Protein AF-X1H2T9-F1 (afdb_monomer)

Mean predicted aligned error: 3.66 Å

Structure (mmCIF, N/CA/C/O backbone):
data_AF-X1H2T9-F1
#
_entry.id   AF-X1H2T9-F1
#
loop_
_atom_site.group_PDB
_atom_site.id
_atom_site.type_symbol
_atom_site.label_atom_id
_atom_site.label_alt_id
_atom_site.label_comp_id
_atom_site.label_asym_id
_atom_site.label_entity_id
_atom_site.label_seq_id
_atom_site.pdbx_PDB_ins_code
_atom_site.Cartn_x
_atom_site.Cartn_y
_atom_site.Cartn_z
_atom_site.occupancy
_atom_site.B_iso_or_equiv
_atom_site.auth_seq_id
_atom_site.auth_comp_id
_atom_site.auth_asym_id
_atom_site.auth_atom_id
_atom_site.pdbx_PDB_model_num
ATOM 1 N N . LEU A 1 1 ? 3.927 17.508 6.875 1.00 78.25 1 LEU A N 1
ATOM 2 C CA . LEU A 1 1 ? 4.301 16.128 7.290 1.00 78.25 1 LEU A CA 1
ATOM 3 C C . LEU A 1 1 ? 3.558 15.603 8.525 1.00 78.25 1 LEU A C 1
ATOM 5 O O . LEU A 1 1 ? 3.584 14.400 8.725 1.00 78.25 1 LEU A O 1
ATOM 9 N N . LYS A 1 2 ? 2.919 16.438 9.362 1.00 92.44 2 LYS A N 1
ATOM 10 C CA . LYS A 1 2 ? 2.258 15.972 10.597 1.00 92.44 2 LYS A CA 1
ATOM 11 C C . LYS A 1 2 ? 1.160 14.923 10.336 1.00 92.44 2 LYS A C 1
ATOM 13 O O . LYS A 1 2 ? 1.244 13.830 10.874 1.00 92.44 2 LYS A O 1
ATOM 18 N N . TRP A 1 3 ? 0.252 15.209 9.403 1.00 92.50 3 TRP A N 1
ATOM 19 C CA . TRP A 1 3 ? -0.863 14.319 9.055 1.00 92.50 3 TRP A CA 1
ATOM 20 C C . TRP A 1 3 ? -0.428 12.901 8.642 1.00 92.50 3 TRP A C 1
ATOM 22 O O . TRP A 1 3 ? -0.890 11.917 9.206 1.00 92.50 3 TRP A O 1
ATOM 32 N N . ILE A 1 4 ? 0.526 12.769 7.709 1.00 91.56 4 ILE A N 1
ATOM 33 C CA . ILE A 1 4 ? 0.964 11.437 7.252 1.00 91.56 4 ILE A CA 1
ATOM 34 C C . ILE A 1 4 ? 1.645 10.637 8.373 1.00 91.56 4 ILE A C 1
ATOM 36 O O . ILE A 1 4 ? 1.500 9.421 8.440 1.00 91.56 4 ILE A O 1
ATOM 40 N N . LYS A 1 5 ? 2.353 11.316 9.291 1.00 93.31 5 LYS A N 1
ATOM 41 C CA . LYS A 1 5 ? 2.962 10.674 10.466 1.00 93.31 5 LYS A CA 1
ATOM 42 C C . LYS A 1 5 ? 1.904 10.079 11.391 1.00 93.31 5 LYS A C 1
ATOM 44 O O . LYS A 1 5 ? 2.100 8.978 11.888 1.00 93.31 5 LYS A O 1
ATOM 49 N N . GLU A 1 6 ? 0.783 10.768 11.574 1.00 95.00 6 GLU A N 1
ATOM 50 C CA . GLU A 1 6 ? -0.344 10.259 12.363 1.00 95.00 6 GLU A CA 1
ATOM 51 C C . GLU A 1 6 ? -0.957 9.015 11.706 1.00 95.00 6 GLU A C 1
ATOM 53 O O . GLU A 1 6 ? -1.187 8.021 12.389 1.00 95.00 6 GLU A O 1
ATOM 58 N N . ARG A 1 7 ? -1.102 8.998 10.373 1.00 95.31 7 ARG A N 1
ATOM 59 C CA . ARG A 1 7 ? -1.602 7.813 9.650 1.00 95.31 7 ARG A CA 1
ATOM 60 C C . ARG A 1 7 ? -0.694 6.587 9.812 1.00 95.31 7 ARG A C 1
ATOM 62 O O . ARG A 1 7 ? -1.185 5.465 9.892 1.00 95.31 7 ARG A O 1
ATOM 69 N N . PHE A 1 8 ? 0.628 6.767 9.896 1.00 94.94 8 PHE A N 1
ATOM 70 C CA . PHE A 1 8 ? 1.545 5.652 10.182 1.00 94.94 8 PHE A CA 1
ATOM 71 C C . PHE A 1 8 ? 1.304 5.029 11.564 1.00 94.94 8 PHE A C 1
ATOM 73 O O . PHE A 1 8 ? 1.423 3.809 11.695 1.00 94.94 8 PHE A O 1
ATOM 80 N N . ASN A 1 9 ? 0.919 5.831 12.564 1.00 94.50 9 ASN A N 1
ATOM 81 C CA . ASN A 1 9 ? 0.555 5.331 13.896 1.00 94.50 9 ASN A CA 1
ATOM 82 C C . ASN A 1 9 ? -0.767 4.549 13.876 1.00 94.50 9 ASN A C 1
ATOM 84 O O . ASN A 1 9 ? -0.937 3.616 14.650 1.00 94.50 9 ASN A O 1
ATOM 88 N N . GLU A 1 10 ? -1.665 4.882 12.953 1.00 95.44 10 GLU A N 1
ATOM 89 C CA . GLU A 1 10 ? -2.933 4.178 12.707 1.00 95.44 10 GLU A CA 1
ATOM 90 C C . GLU A 1 10 ? -2.778 2.937 11.813 1.00 95.44 10 GLU A C 1
ATOM 92 O O . GLU A 1 10 ? -3.752 2.290 11.436 1.00 95.44 10 GLU A O 1
ATOM 97 N N . GLY A 1 11 ? -1.543 2.579 11.457 1.00 94.44 11 GLY A N 1
ATOM 98 C CA . GLY A 1 11 ? -1.254 1.359 10.714 1.00 94.44 11 GLY A CA 1
ATOM 99 C C . GLY A 1 11 ? -1.106 1.539 9.207 1.00 94.44 11 GLY A C 1
ATOM 100 O O . GLY A 1 11 ? -0.965 0.526 8.519 1.00 94.44 11 GLY A O 1
ATOM 101 N N . LEU A 1 12 ? -1.046 2.774 8.687 1.00 95.69 12 LEU A N 1
ATOM 102 C CA . LEU A 1 12 ? -0.701 3.019 7.283 1.00 95.69 12 LEU A CA 1
ATOM 103 C C . LEU A 1 12 ? 0.620 2.321 6.947 1.00 95.69 12 LEU A C 1
ATOM 105 O O . LEU A 1 12 ? 1.636 2.478 7.631 1.00 95.69 12 LEU A O 1
ATOM 109 N N . LYS A 1 13 ? 0.627 1.553 5.865 1.00 95.81 13 LYS A N 1
ATOM 110 C CA . LYS A 1 13 ? 1.820 0.934 5.301 1.00 95.81 13 LYS A CA 1
ATOM 111 C C . LYS A 1 13 ? 2.041 1.492 3.910 1.00 95.81 13 LYS A C 1
ATOM 113 O O . LYS A 1 13 ? 1.137 1.508 3.086 1.00 95.81 13 LYS A O 1
ATOM 118 N N . TYR A 1 14 ? 3.283 1.876 3.649 1.00 95.50 14 TYR A N 1
ATOM 119 C CA . TYR A 1 14 ? 3.750 2.292 2.337 1.00 95.50 14 TYR A CA 1
ATOM 120 C C . TYR A 1 14 ? 4.961 1.440 1.961 1.00 95.50 14 TYR A C 1
ATOM 122 O O . TYR A 1 14 ? 5.929 1.350 2.726 1.00 95.50 14 TYR A O 1
ATOM 130 N N . LYS A 1 15 ? 4.903 0.760 0.814 1.00 95.81 15 LYS A N 1
ATOM 131 C CA . LYS A 1 15 ? 5.961 -0.147 0.354 1.00 95.81 15 LYS A CA 1
ATOM 132 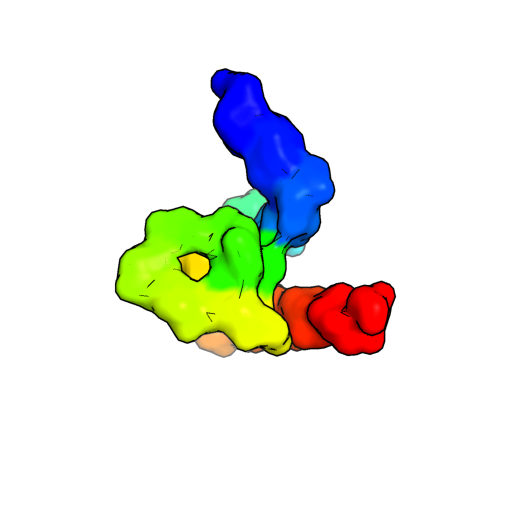C C . LYS A 1 15 ? 6.374 0.182 -1.064 1.00 95.81 15 LYS A C 1
ATOM 134 O O . LYS A 1 15 ? 5.544 0.203 -1.961 1.00 95.81 15 LYS A O 1
ATOM 139 N N . LEU A 1 16 ? 7.675 0.389 -1.245 1.00 96.69 16 LEU A N 1
ATOM 140 C CA . LEU A 1 16 ? 8.292 0.636 -2.541 1.00 96.69 16 LEU A CA 1
ATOM 141 C C . LEU A 1 16 ? 8.684 -0.677 -3.216 1.00 96.69 16 LEU A C 1
ATOM 143 O O . LEU A 1 16 ? 9.263 -1.566 -2.592 1.00 96.69 16 LEU A O 1
ATOM 147 N N . LEU A 1 17 ? 8.434 -0.750 -4.518 1.00 96.12 17 LEU A N 1
ATOM 148 C CA . LEU A 1 17 ? 8.977 -1.766 -5.405 1.00 96.12 17 LEU A CA 1
ATOM 149 C C . LEU A 1 17 ? 10.305 -1.264 -5.972 1.00 96.12 17 LEU A C 1
ATOM 151 O O . LEU A 1 17 ? 10.322 -0.422 -6.873 1.00 96.12 17 LEU A O 1
ATOM 155 N N . LEU A 1 18 ? 11.413 -1.790 -5.458 1.00 95.94 18 LEU A N 1
ATOM 156 C CA . LEU A 1 18 ? 12.748 -1.483 -5.960 1.00 95.94 18 LEU A CA 1
ATOM 157 C C . LEU A 1 18 ? 13.155 -2.501 -7.026 1.00 95.94 18 LEU A C 1
ATOM 159 O O . LEU A 1 18 ? 13.169 -3.704 -6.776 1.00 95.94 18 LEU A O 1
ATOM 163 N N . VAL A 1 19 ? 13.512 -2.010 -8.210 1.00 94.06 19 VAL A N 1
ATOM 164 C CA . VAL A 1 19 ? 14.020 -2.824 -9.320 1.00 94.06 19 VAL A CA 1
ATOM 165 C C . VAL A 1 19 ? 15.470 -2.441 -9.580 1.00 94.06 19 VAL A C 1
ATOM 167 O O . VAL A 1 19 ? 15.804 -1.255 -9.620 1.00 94.06 19 VAL A O 1
ATOM 170 N N . LYS A 1 20 ? 16.339 -3.443 -9.740 1.00 94.00 20 LYS A N 1
ATOM 171 C CA . LYS A 1 20 ? 17.740 -3.231 -10.109 1.00 94.00 20 LYS A CA 1
ATOM 172 C C . LYS A 1 20 ? 17.819 -2.860 -11.590 1.00 94.00 20 LYS A C 1
ATOM 174 O O . LYS A 1 20 ? 17.448 -3.651 -12.449 1.00 94.00 20 LYS A O 1
ATOM 179 N N . GLU A 1 21 ? 18.319 -1.666 -11.873 1.00 91.56 21 GLU A N 1
ATOM 180 C CA . GLU A 1 21 ? 18.611 -1.169 -13.217 1.00 91.56 21 GLU A CA 1
ATOM 181 C C . GLU A 1 21 ? 20.097 -0.792 -13.336 1.00 91.56 21 GLU A C 1
ATOM 183 O O . GLU A 1 21 ? 20.862 -0.924 -12.381 1.00 91.56 21 GLU A O 1
ATOM 188 N N . ALA A 1 22 ? 20.519 -0.303 -14.506 1.00 92.69 22 ALA A N 1
ATOM 189 C CA . ALA A 1 22 ? 21.920 0.018 -14.799 1.00 92.69 22 ALA A CA 1
ATOM 190 C C . ALA A 1 22 ? 22.570 0.987 -13.790 1.00 92.69 22 ALA A C 1
ATOM 192 O O . ALA A 1 22 ? 23.757 0.872 -13.508 1.00 92.69 22 ALA A O 1
ATOM 193 N N . LYS A 1 23 ? 21.794 1.921 -13.222 1.00 92.25 23 LYS A N 1
ATOM 194 C CA . LYS A 1 23 ? 22.264 2.912 -12.236 1.00 92.25 23 LYS A CA 1
ATOM 195 C C . LYS A 1 23 ? 22.017 2.495 -10.775 1.00 92.25 23 LYS A C 1
ATOM 197 O O . LYS A 1 23 ? 22.139 3.324 -9.881 1.00 92.25 23 LYS A O 1
ATOM 202 N N . GLY A 1 24 ? 21.641 1.238 -10.528 1.00 94.62 24 GLY A N 1
ATOM 203 C CA . GLY A 1 24 ? 21.308 0.719 -9.199 1.00 94.62 24 GLY A CA 1
ATOM 204 C C . GLY A 1 24 ? 19.810 0.488 -8.990 1.00 94.62 24 GLY A C 1
ATOM 205 O O . GLY A 1 24 ? 19.046 0.316 -9.941 1.00 94.62 24 GLY A O 1
ATOM 206 N N . PHE A 1 25 ? 19.380 0.436 -7.728 1.00 96.00 25 PHE A N 1
ATOM 207 C CA . PHE A 1 25 ? 17.978 0.201 -7.380 1.00 96.00 25 PHE A CA 1
ATOM 208 C C . PHE A 1 25 ? 17.136 1.457 -7.592 1.00 96.00 25 PHE A C 1
ATOM 210 O O . PHE A 1 25 ? 17.414 2.510 -7.028 1.00 96.00 25 PHE A O 1
ATOM 217 N N . THR A 1 26 ? 16.077 1.330 -8.387 1.00 95.12 26 THR A N 1
ATOM 218 C CA . THR A 1 26 ? 15.138 2.416 -8.685 1.00 95.12 26 THR A CA 1
ATOM 219 C C . THR A 1 26 ? 13.729 2.011 -8.274 1.00 95.12 26 THR A C 1
ATOM 221 O O . THR A 1 26 ? 13.313 0.875 -8.507 1.00 95.12 26 THR A O 1
ATOM 224 N N . SER A 1 27 ? 12.969 2.941 -7.691 1.00 95.06 27 SER A N 1
ATOM 225 C CA . SER A 1 27 ? 11.546 2.720 -7.428 1.00 95.06 27 SER A CA 1
ATOM 226 C C . SER A 1 27 ? 10.767 2.641 -8.741 1.00 95.06 27 SER A C 1
ATOM 228 O O . SER A 1 27 ? 10.821 3.550 -9.573 1.00 95.06 27 SER A O 1
ATOM 230 N N . ARG A 1 28 ? 10.043 1.541 -8.938 1.00 95.69 28 ARG A N 1
ATOM 231 C CA . ARG A 1 28 ? 9.228 1.282 -10.136 1.00 95.69 28 ARG A CA 1
ATOM 232 C C . ARG A 1 28 ? 7.777 0.978 -9.824 1.00 95.69 28 ARG A C 1
ATOM 234 O O . ARG A 1 28 ? 7.024 0.600 -10.716 1.00 95.69 28 ARG A O 1
ATOM 241 N N . GLY A 1 29 ? 7.378 1.185 -8.584 1.00 96.44 29 GLY A N 1
ATOM 242 C CA . GLY A 1 29 ? 6.017 1.003 -8.133 1.00 96.44 29 GLY A CA 1
ATOM 243 C C . GLY A 1 29 ? 5.935 1.111 -6.626 1.00 96.44 29 GLY A C 1
ATOM 244 O O . GLY A 1 29 ? 6.954 1.223 -5.940 1.00 96.44 29 GLY A O 1
ATOM 245 N N . PHE A 1 30 ? 4.717 1.070 -6.119 1.00 97.75 30 PHE A N 1
ATOM 246 C CA . PHE A 1 30 ? 4.457 1.030 -4.694 1.00 97.75 30 PHE A CA 1
ATOM 247 C C . PHE A 1 30 ? 3.061 0.485 -4.408 1.00 97.75 30 PHE A C 1
ATOM 249 O O . PHE A 1 30 ? 2.211 0.393 -5.299 1.00 97.75 30 PHE A O 1
ATOM 256 N N . ILE A 1 31 ? 2.843 0.146 -3.145 1.00 98.19 31 ILE A N 1
ATOM 257 C CA . ILE A 1 31 ? 1.528 -0.144 -2.588 1.00 98.19 31 ILE A CA 1
ATOM 258 C C . ILE A 1 31 ? 1.361 0.596 -1.260 1.00 98.19 31 ILE A C 1
ATOM 260 O O . ILE A 1 31 ? 2.296 0.670 -0.456 1.00 98.19 31 ILE A O 1
ATOM 264 N N . GLU A 1 32 ? 0.176 1.160 -1.063 1.00 97.31 32 GLU A N 1
ATOM 265 C CA . GLU A 1 32 ? -0.229 1.908 0.121 1.00 97.31 32 GLU A CA 1
ATOM 266 C C . GLU A 1 32 ? -1.560 1.370 0.647 1.00 97.31 32 GLU A C 1
ATOM 268 O O . GLU A 1 32 ? -2.526 1.259 -0.113 1.00 97.31 32 GLU A O 1
ATOM 273 N N . TYR A 1 33 ? -1.612 1.046 1.939 1.00 96.94 33 TYR A N 1
ATOM 274 C CA . TYR A 1 33 ? -2.795 0.469 2.575 1.00 96.94 33 TYR A CA 1
ATOM 275 C C . TYR A 1 33 ? -2.873 0.780 4.078 1.00 96.94 33 TYR A C 1
ATOM 277 O O . TYR A 1 33 ? -1.839 0.939 4.724 1.00 96.94 33 TYR A O 1
ATOM 285 N N . ILE A 1 34 ? -4.084 0.859 4.637 1.00 96.56 34 ILE A N 1
ATOM 286 C CA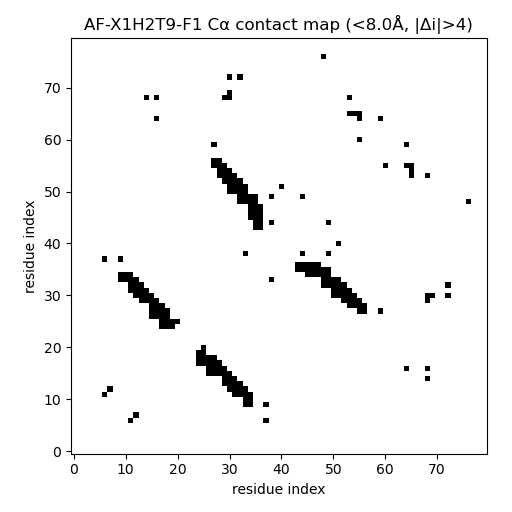 . ILE A 1 34 ? -4.365 1.189 6.052 1.00 96.56 34 ILE A CA 1
ATOM 287 C C . ILE A 1 34 ? -5.625 0.453 6.546 1.00 96.56 34 ILE A C 1
ATOM 289 O O . ILE A 1 34 ? -6.504 0.184 5.715 1.00 96.56 34 ILE A O 1
ATOM 293 N N . PRO A 1 35 ? -5.731 0.096 7.844 1.00 96.12 35 PRO A N 1
ATOM 294 C CA . PRO A 1 35 ? -6.968 -0.462 8.387 1.00 96.12 35 PRO A CA 1
ATOM 295 C C . PRO A 1 35 ? -8.180 0.403 8.058 1.00 96.12 35 PRO A C 1
ATOM 297 O O . PRO A 1 35 ? -8.109 1.635 8.063 1.00 96.12 35 PRO A O 1
ATOM 300 N N . GLY A 1 36 ? -9.284 -0.256 7.722 1.00 96.12 36 GLY A N 1
ATOM 301 C CA . GLY A 1 36 ? -10.499 0.373 7.230 1.00 96.12 36 GLY A CA 1
ATOM 302 C C . GLY A 1 36 ? -11.127 1.345 8.225 1.00 96.12 36 GLY A C 1
ATOM 303 O O . GLY A 1 36 ? -11.713 2.336 7.812 1.00 96.12 36 GLY A O 1
ATOM 304 N N . GLU A 1 37 ? -10.919 1.150 9.523 1.00 95.81 37 GLU A N 1
ATOM 305 C CA . GLU A 1 37 ? -11.329 2.069 10.590 1.00 95.81 37 GLU A CA 1
ATOM 306 C C . GLU A 1 37 ? -10.660 3.448 10.497 1.00 95.81 37 GLU A C 1
ATOM 308 O O . GLU A 1 37 ? -11.211 4.433 10.984 1.00 95.81 37 GLU A O 1
ATOM 313 N N . TYR A 1 38 ? -9.482 3.521 9.874 1.00 96.00 38 TYR A N 1
ATOM 314 C CA . TYR A 1 38 ? -8.675 4.739 9.748 1.00 96.00 38 TYR A CA 1
ATOM 315 C C . TYR A 1 38 ? -8.550 5.226 8.299 1.00 96.00 38 TYR A C 1
ATOM 317 O O . TYR A 1 38 ? -7.847 6.205 8.016 1.00 96.00 38 TYR A O 1
ATOM 325 N N . ASN A 1 39 ? -9.218 4.545 7.365 1.00 95.19 39 ASN A N 1
ATOM 326 C CA . ASN A 1 39 ? -9.186 4.894 5.954 1.00 95.19 39 ASN A CA 1
ATOM 327 C C . ASN A 1 39 ? -9.882 6.244 5.705 1.00 95.19 39 ASN A C 1
ATOM 329 O O . ASN A 1 39 ? -10.890 6.567 6.322 1.00 95.19 39 ASN A O 1
ATOM 333 N N . TRP A 1 40 ? -9.354 7.030 4.767 1.00 94.38 40 TRP A N 1
ATOM 334 C CA . TRP A 1 40 ? -9.911 8.340 4.397 1.00 94.38 40 TRP A CA 1
ATOM 335 C C . TRP A 1 40 ? -10.666 8.328 3.059 1.00 94.38 40 TRP A C 1
ATOM 337 O O . TRP A 1 40 ? -10.892 9.379 2.454 1.00 94.38 40 TRP A O 1
ATOM 347 N N . ARG A 1 41 ? -11.018 7.146 2.537 1.00 94.06 41 ARG A N 1
ATOM 348 C CA . ARG A 1 41 ? -11.962 7.037 1.418 1.00 94.06 41 ARG A CA 1
ATOM 349 C C . ARG A 1 41 ? -13.380 7.123 1.985 1.00 94.06 41 ARG A C 1
ATOM 351 O O . ARG A 1 41 ? -13.626 6.760 3.126 1.00 94.06 41 ARG A O 1
ATOM 358 N N . GLY A 1 42 ? -14.324 7.584 1.170 1.00 95.19 42 GLY A N 1
ATOM 359 C CA . GLY A 1 42 ? -15.742 7.637 1.538 1.00 95.19 42 GLY A CA 1
ATOM 360 C C . GLY A 1 42 ? -16.416 6.262 1.513 1.00 95.19 42 GLY A C 1
ATOM 361 O O . GLY A 1 42 ? -17.435 6.112 0.850 1.00 95.19 42 GLY A O 1
ATOM 362 N N . ILE A 1 43 ? -15.814 5.256 2.152 1.00 95.81 43 ILE A N 1
ATOM 363 C CA . ILE A 1 43 ? -16.345 3.894 2.270 1.00 95.81 43 ILE A CA 1
ATOM 364 C C . ILE A 1 43 ? -16.289 3.448 3.733 1.00 95.81 43 ILE A C 1
ATOM 366 O O . ILE A 1 43 ? -15.294 3.695 4.419 1.00 95.81 43 ILE A O 1
ATOM 370 N N . ASP A 1 44 ? -17.339 2.767 4.192 1.00 96.31 44 ASP A N 1
ATOM 371 C CA . ASP A 1 44 ? -17.311 2.045 5.464 1.00 96.31 44 ASP A CA 1
ATOM 372 C C . ASP A 1 44 ? -16.647 0.685 5.242 1.00 96.31 44 ASP A C 1
ATOM 374 O O . ASP A 1 44 ? -17.137 -0.155 4.485 1.00 96.31 44 ASP A O 1
ATOM 378 N N . ALA A 1 45 ? -15.480 0.512 5.852 1.00 96.19 45 ALA A N 1
ATOM 379 C CA . ALA A 1 45 ? -14.628 -0.653 5.675 1.00 96.19 45 ALA A CA 1
ATOM 380 C C . ALA A 1 45 ? -14.128 -1.192 7.022 1.00 96.19 45 ALA A C 1
ATOM 382 O O . ALA A 1 45 ? -13.050 -1.777 7.089 1.00 96.19 45 ALA A O 1
ATOM 383 N N . LYS A 1 46 ? -14.878 -0.994 8.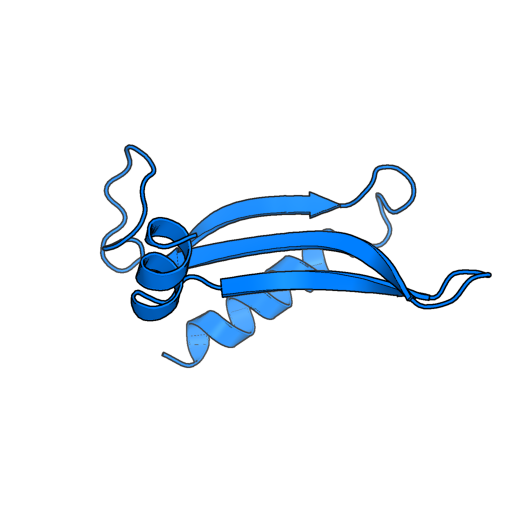112 1.00 95.62 46 LYS A N 1
ATOM 384 C CA . LYS A 1 46 ? -14.505 -1.534 9.428 1.00 95.62 46 LYS A CA 1
ATOM 385 C C . LYS A 1 46 ? -14.268 -3.052 9.363 1.00 95.62 46 LYS A C 1
ATOM 387 O O . LYS A 1 46 ? -15.064 -3.780 8.776 1.00 95.62 46 LYS A O 1
ATOM 392 N N . GLY A 1 47 ? -13.174 -3.527 9.957 1.00 93.31 47 GLY A N 1
ATOM 393 C CA . GLY A 1 47 ? -12.726 -4.921 9.898 1.00 93.31 47 GLY A CA 1
ATOM 394 C C . GLY A 1 47 ? -12.039 -5.320 8.587 1.00 93.31 47 GLY A C 1
ATOM 395 O O . GLY A 1 47 ? -11.603 -6.463 8.453 1.00 93.31 47 GLY A O 1
ATOM 396 N N . TRP A 1 48 ? -11.915 -4.401 7.626 1.00 94.19 48 TRP A N 1
ATOM 397 C CA . TRP A 1 48 ? -11.245 -4.632 6.352 1.00 94.19 48 TRP A CA 1
ATOM 398 C C . TRP A 1 48 ? -9.944 -3.855 6.246 1.00 94.19 48 TRP A C 1
ATOM 400 O O . TRP A 1 48 ? -9.671 -2.901 6.970 1.00 94.19 48 TRP A O 1
ATOM 410 N N . MET A 1 49 ? -9.148 -4.252 5.262 1.00 94.69 49 MET A N 1
ATOM 411 C CA . MET A 1 49 ? -7.963 -3.526 4.854 1.00 94.69 49 MET A CA 1
ATOM 412 C C . MET A 1 49 ? -8.219 -2.768 3.557 1.00 94.69 49 MET A C 1
ATOM 414 O O . MET A 1 49 ? -8.620 -3.360 2.556 1.00 94.69 49 MET A O 1
ATOM 418 N N . VAL A 1 50 ? -7.947 -1.461 3.558 1.00 96.69 50 VAL A N 1
ATOM 419 C CA . VAL A 1 50 ? -8.152 -0.603 2.388 1.00 96.69 50 VAL A CA 1
ATOM 420 C C . VAL A 1 50 ? -6.816 -0.329 1.713 1.00 96.69 50 VAL A C 1
ATOM 422 O O . VAL A 1 50 ? -5.924 0.289 2.293 1.00 96.69 50 VAL A O 1
ATOM 425 N N . ILE A 1 51 ? -6.684 -0.764 0.459 1.00 97.56 51 ILE A N 1
ATOM 426 C CA . ILE A 1 51 ? -5.583 -0.354 -0.417 1.00 97.56 51 ILE A CA 1
ATOM 427 C C . ILE A 1 51 ? -5.946 1.008 -1.008 1.00 97.56 51 ILE A C 1
ATOM 429 O O . ILE A 1 51 ? -6.861 1.124 -1.823 1.00 97.56 51 ILE A O 1
ATOM 433 N N . HIS A 1 52 ? -5.221 2.052 -0.614 1.00 97.00 52 HIS A N 1
ATOM 434 C CA . HIS A 1 52 ? -5.420 3.396 -1.155 1.00 97.00 52 HIS A CA 1
ATOM 435 C C . HIS A 1 52 ? -4.852 3.544 -2.558 1.00 97.00 52 HIS A C 1
ATOM 437 O O . HIS A 1 52 ? -5.443 4.258 -3.378 1.00 97.00 52 HIS A O 1
ATOM 443 N N . CYS A 1 53 ? -3.719 2.891 -2.820 1.00 96.69 53 CYS A N 1
ATOM 444 C CA . CYS A 1 53 ? -3.041 2.938 -4.101 1.00 96.69 53 CYS A CA 1
ATOM 445 C C . CYS A 1 53 ? -2.180 1.689 -4.314 1.00 96.69 53 CYS A C 1
ATOM 447 O O . CYS A 1 53 ? -1.459 1.249 -3.418 1.00 96.69 53 CYS A O 1
ATOM 449 N N . LEU A 1 54 ? -2.225 1.150 -5.530 1.00 97.25 54 LEU A N 1
ATOM 450 C CA . LEU A 1 54 ? -1.288 0.157 -6.041 1.00 97.25 54 LEU A CA 1
ATOM 451 C C . LEU A 1 54 ? -0.879 0.617 -7.431 1.00 97.25 54 LEU A C 1
ATOM 453 O O . LEU A 1 54 ? -1.718 0.764 -8.320 1.00 97.25 54 LEU A O 1
ATOM 457 N N . TRP A 1 55 ? 0.414 0.849 -7.624 1.00 96.50 55 TRP A N 1
ATOM 458 C CA . TRP A 1 55 ? 0.912 1.377 -8.884 1.00 96.50 55 TRP A CA 1
ATOM 459 C C . TRP A 1 55 ? 2.246 0.756 -9.278 1.00 96.50 55 TRP A C 1
ATOM 461 O O . TRP A 1 55 ? 3.125 0.547 -8.447 1.00 96.50 55 TRP A O 1
ATOM 471 N N . VAL A 1 56 ? 2.404 0.488 -10.575 1.00 96.56 56 VAL A N 1
ATOM 472 C CA . VAL A 1 56 ? 3.644 0.010 -11.195 1.00 96.56 56 VAL A CA 1
ATOM 473 C C . VAL A 1 56 ? 3.883 0.813 -12.470 1.00 96.56 56 VAL A C 1
ATOM 475 O O . VAL A 1 56 ? 2.976 0.988 -13.289 1.00 96.56 56 VAL A O 1
ATOM 478 N N . VAL A 1 57 ? 5.116 1.286 -12.656 1.00 94.62 57 VAL A N 1
ATOM 479 C CA . VAL A 1 57 ? 5.547 2.033 -13.843 1.00 94.62 57 VAL A CA 1
ATOM 480 C C . VAL A 1 57 ? 5.263 1.222 -15.106 1.00 94.62 57 VAL A C 1
ATOM 482 O O . VAL A 1 57 ? 5.590 0.039 -15.188 1.00 94.62 57 VAL A O 1
ATOM 485 N N . GLY A 1 58 ? 4.743 1.899 -16.136 1.00 90.62 58 GLY A N 1
ATOM 486 C CA . GLY A 1 58 ? 4.356 1.307 -17.421 1.00 90.62 58 GLY A CA 1
ATOM 487 C C . GLY A 1 58 ? 5.395 0.365 -18.037 1.00 90.62 58 GLY A C 1
ATOM 488 O O . GLY A 1 58 ? 5.039 -0.728 -18.470 1.00 90.62 58 GLY A O 1
ATOM 489 N N . ARG A 1 59 ? 6.681 0.738 -17.993 1.00 90.25 59 ARG A N 1
ATOM 490 C CA . ARG A 1 59 ? 7.790 -0.068 -18.539 1.00 90.25 59 ARG A CA 1
ATOM 491 C C . ARG A 1 59 ? 7.976 -1.441 -17.869 1.00 90.25 59 ARG A C 1
ATOM 493 O O . ARG A 1 59 ? 8.656 -2.286 -18.433 1.00 90.25 59 ARG A O 1
ATOM 500 N N . HIS A 1 60 ? 7.408 -1.648 -16.679 1.00 89.12 60 HIS A N 1
ATOM 501 C CA . HIS A 1 60 ? 7.463 -2.905 -15.921 1.00 89.12 60 HIS A CA 1
ATOM 502 C C 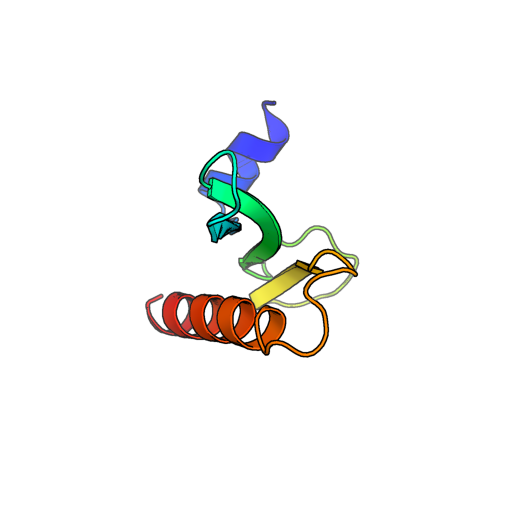. HIS A 1 60 ? 6.101 -3.620 -15.845 1.00 89.12 60 HIS A C 1
ATOM 504 O O . HIS A 1 60 ? 5.904 -4.531 -15.035 1.00 89.12 60 HIS A O 1
ATOM 510 N N . LYS A 1 61 ? 5.125 -3.218 -16.670 1.00 87.81 61 LYS A N 1
ATOM 511 C CA . LYS A 1 61 ? 3.845 -3.931 -16.781 1.00 87.81 61 LYS A CA 1
ATOM 512 C C . LYS A 1 61 ? 4.060 -5.364 -17.284 1.00 87.81 61 LYS A C 1
ATOM 514 O O . LYS A 1 61 ? 5.049 -5.661 -17.944 1.00 87.81 61 LYS A O 1
ATOM 519 N N . LYS A 1 62 ? 3.100 -6.247 -16.982 1.00 89.50 62 LYS A N 1
ATOM 520 C CA . LYS A 1 62 ? 3.076 -7.671 -17.384 1.00 89.50 62 LYS A CA 1
ATOM 521 C C . LYS A 1 62 ? 4.218 -8.546 -16.832 1.00 89.50 62 LYS A C 1
ATOM 523 O O . LYS A 1 62 ? 4.348 -9.690 -17.235 1.00 89.50 62 LYS A O 1
ATOM 528 N N . GLN A 1 63 ? 4.989 -8.052 -15.862 1.00 93.88 63 GLN A N 1
ATOM 529 C CA . GLN A 1 63 ? 6.056 -8.811 -15.186 1.00 93.88 63 GLN A CA 1
ATOM 530 C C . GLN A 1 63 ? 5.631 -9.374 -13.813 1.00 93.88 63 GLN A C 1
ATOM 532 O O . GLN A 1 63 ? 6.472 -9.734 -12.993 1.00 93.88 63 GLN A O 1
ATOM 537 N N . GLY A 1 64 ? 4.331 -9.367 -13.497 1.00 94.44 64 GLY A N 1
ATOM 538 C CA . GLY A 1 64 ? 3.817 -9.837 -12.202 1.00 94.44 64 GLY A CA 1
ATOM 539 C C . GLY A 1 64 ? 4.174 -8.953 -10.996 1.00 94.44 64 GLY A C 1
ATOM 540 O O . GLY A 1 64 ? 3.889 -9.320 -9.863 1.00 94.44 64 GLY A O 1
ATOM 541 N N . LEU A 1 65 ? 4.769 -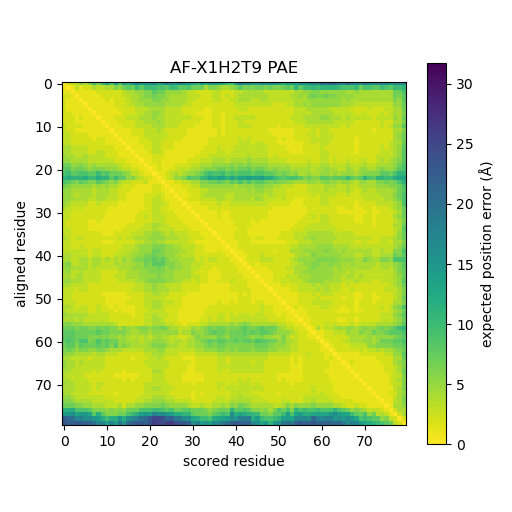7.772 -11.194 1.00 95.56 65 LEU A N 1
ATOM 542 C CA . LEU A 1 65 ? 5.213 -6.931 -10.073 1.00 95.56 65 LEU A CA 1
ATOM 543 C C . LEU A 1 65 ? 4.058 -6.370 -9.229 1.00 95.56 65 LEU A C 1
ATOM 545 O O . LEU A 1 65 ? 4.207 -6.215 -8.021 1.00 95.56 65 LEU A O 1
ATOM 549 N N . GLY A 1 66 ? 2.902 -6.105 -9.846 1.00 95.62 66 GLY A N 1
ATOM 550 C CA . GLY A 1 66 ? 1.692 -5.722 -9.113 1.00 95.62 66 GLY A CA 1
ATOM 551 C C . GLY A 1 66 ? 1.176 -6.854 -8.221 1.00 95.62 66 GLY A C 1
ATOM 552 O O . GLY A 1 66 ? 0.808 -6.605 -7.078 1.00 95.62 66 GLY A O 1
ATOM 553 N N . LEU A 1 67 ? 1.241 -8.100 -8.711 1.00 96.12 67 LEU A N 1
ATOM 554 C CA . LEU A 1 67 ? 0.894 -9.285 -7.927 1.00 96.12 67 LEU A CA 1
ATOM 555 C C . LEU A 1 67 ? 1.834 -9.437 -6.725 1.00 96.12 67 LEU A C 1
ATOM 557 O O . LEU A 1 67 ? 1.353 -9.574 -5.611 1.00 96.12 67 LEU A O 1
ATOM 561 N N . LYS A 1 68 ? 3.151 -9.280 -6.916 1.00 95.69 68 LYS A N 1
ATOM 562 C CA . LYS A 1 68 ? 4.125 -9.322 -5.807 1.00 95.69 68 LYS A CA 1
ATOM 563 C C . LYS A 1 68 ? 3.839 -8.286 -4.715 1.00 95.69 68 LYS A C 1
ATOM 565 O O . LYS A 1 68 ? 3.981 -8.577 -3.531 1.00 95.69 68 LYS A O 1
ATOM 570 N N . LEU A 1 69 ? 3.450 -7.068 -5.101 1.00 96.75 69 LEU A N 1
ATOM 571 C CA . LEU A 1 69 ? 3.063 -6.028 -4.142 1.00 96.75 69 LEU A CA 1
ATOM 572 C C . LEU A 1 69 ? 1.800 -6.419 -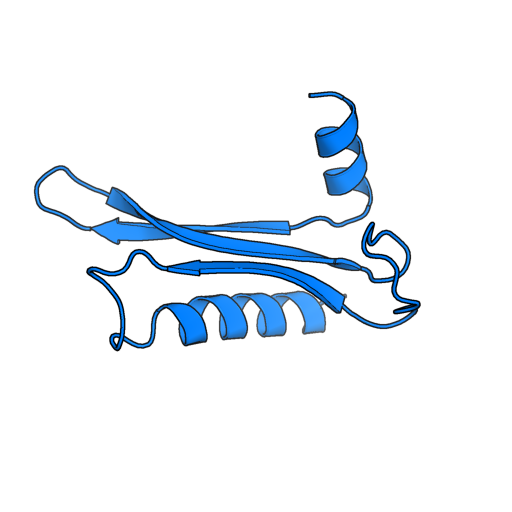3.362 1.00 96.75 69 LEU A C 1
ATOM 574 O O . LEU A 1 69 ? 1.741 -6.210 -2.150 1.00 96.75 69 LEU A O 1
ATOM 578 N N . LEU A 1 70 ? 0.815 -7.001 -4.046 1.00 96.38 70 LEU A N 1
ATOM 579 C CA . LEU A 1 70 ? -0.422 -7.470 -3.429 1.00 96.38 70 LEU A CA 1
ATOM 580 C C . LEU A 1 70 ? -0.182 -8.655 -2.481 1.00 96.38 70 LEU A C 1
ATOM 582 O O . LEU A 1 70 ? -0.674 -8.638 -1.357 1.00 96.38 70 LEU A O 1
ATOM 586 N N . GLU A 1 71 ? 0.615 -9.643 -2.888 1.00 95.62 71 GLU A N 1
ATOM 587 C CA . GLU A 1 71 ? 1.004 -10.787 -2.052 1.00 95.62 71 GLU A CA 1
ATOM 588 C C . GLU A 1 71 ? 1.708 -10.330 -0.768 1.00 95.62 71 GLU A C 1
ATOM 590 O O . GLU A 1 71 ? 1.389 -10.805 0.323 1.00 95.62 71 GLU A O 1
ATOM 595 N N . GLU A 1 72 ? 2.618 -9.356 -0.867 1.00 93.44 72 GLU A N 1
ATOM 596 C CA . GLU A 1 72 ? 3.284 -8.775 0.304 1.00 93.44 72 GLU A CA 1
ATOM 597 C C . GLU A 1 72 ? 2.296 -8.051 1.232 1.00 93.44 72 GLU A C 1
ATOM 599 O O . GLU A 1 72 ? 2.425 -8.141 2.457 1.00 93.44 72 GLU A O 1
ATOM 604 N N . CYS A 1 73 ? 1.299 -7.357 0.674 1.00 94.75 73 CYS A N 1
ATOM 605 C CA . CYS A 1 73 ? 0.222 -6.747 1.450 1.00 94.75 73 CYS A CA 1
ATOM 606 C C . CYS A 1 73 ? -0.587 -7.813 2.199 1.00 94.75 73 CYS A C 1
ATOM 608 O O . CYS A 1 73 ? -0.699 -7.733 3.423 1.00 94.75 73 CYS A O 1
ATOM 610 N N . ILE A 1 74 ? -1.072 -8.845 1.502 1.00 93.94 74 ILE A N 1
ATOM 611 C CA . ILE A 1 74 ? -1.855 -9.947 2.087 1.00 93.94 74 ILE A CA 1
ATOM 612 C C . ILE A 1 74 ? -1.069 -10.629 3.214 1.00 93.94 74 ILE A C 1
ATOM 614 O O . ILE A 1 74 ? -1.569 -10.767 4.331 1.00 93.94 74 ILE A O 1
ATOM 618 N N . ARG A 1 75 ? 0.203 -10.964 2.970 1.00 92.38 75 ARG A N 1
ATOM 619 C CA . ARG A 1 75 ? 1.087 -11.606 3.953 1.00 92.38 75 ARG A CA 1
ATOM 620 C C . ARG A 1 75 ? 1.267 -10.787 5.233 1.00 92.38 75 ARG A C 1
ATOM 622 O O . ARG A 1 75 ? 1.506 -11.360 6.294 1.00 92.38 75 ARG A O 1
ATOM 629 N N . ARG A 1 76 ? 1.207 -9.455 5.146 1.00 85.56 76 ARG A N 1
ATOM 630 C CA . ARG A 1 76 ? 1.299 -8.560 6.311 1.00 85.56 76 ARG A CA 1
ATOM 631 C C . ARG A 1 76 ? -0.044 -8.325 6.994 1.00 85.56 76 ARG A C 1
ATOM 633 O O . ARG A 1 76 ? -0.034 -8.089 8.195 1.00 85.56 76 ARG A O 1
ATOM 640 N N . CYS A 1 77 ? -1.154 -8.392 6.263 1.00 81.00 77 CYS A N 1
ATOM 641 C CA . CYS A 1 77 ? -2.496 -8.259 6.836 1.00 81.00 77 CYS A CA 1
ATOM 642 C C . CYS A 1 77 ? -2.883 -9.483 7.677 1.00 81.00 77 CYS A C 1
ATOM 644 O O . CYS A 1 77 ? -3.556 -9.336 8.683 1.00 81.00 77 CYS A O 1
ATOM 646 N N . LEU A 1 78 ? -2.393 -10.676 7.326 1.00 66.50 78 LEU A N 1
ATOM 647 C CA . LEU A 1 78 ? -2.624 -11.913 8.090 1.00 66.50 78 LEU A CA 1
ATOM 648 C C . LEU A 1 78 ? -1.800 -12.028 9.390 1.00 66.50 78 LEU A C 1
ATOM 650 O O . LEU A 1 78 ? -1.839 -13.064 10.045 1.00 66.50 78 LEU A O 1
ATOM 654 N N . LYS A 1 79 ? -1.004 -11.012 9.742 1.00 58.66 79 LYS A N 1
ATOM 655 C CA . LYS A 1 79 ? -0.154 -10.998 10.949 1.00 58.66 79 LYS A CA 1
ATOM 656 C C . LYS A 1 79 ? -0.627 -9.996 12.009 1.00 58.66 79 LYS A C 1
ATOM 658 O O . LYS A 1 79 ? 0.192 -9.560 12.817 1.00 58.66 79 LYS A O 1
ATOM 663 N N . ILE A 1 80 ? -1.888 -9.581 11.934 1.00 48.78 80 ILE A N 1
ATOM 664 C CA . ILE A 1 80 ? -2.518 -8.649 12.875 1.00 48.78 80 ILE A CA 1
ATOM 665 C C . ILE A 1 80 ? -3.179 -9.456 13.988 1.00 48.78 80 ILE A C 1
ATOM 667 O O . ILE A 1 80 ? -3.820 -10.475 13.648 1.00 48.78 80 ILE A O 1
#

Solvent-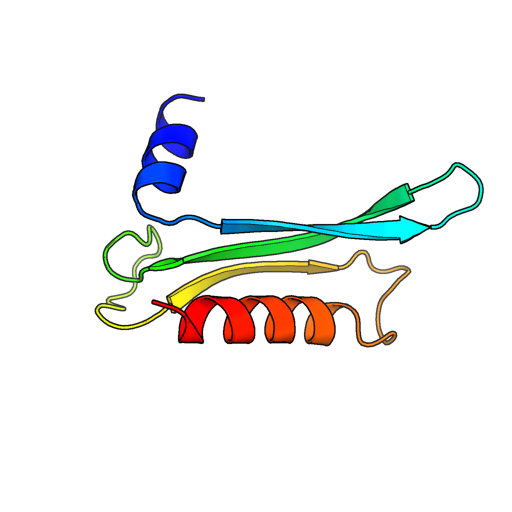accessible surface area (backbone atoms only — not comparable to full-atom values): 4875 Å² total; per-residue (Å²): 115,68,70,64,55,53,41,45,76,60,51,42,42,78,45,75,39,71,43,83,49,99,93,41,76,39,78,46,28,37,37,29,35,25,41,18,79,70,48,89,60,101,61,96,33,73,96,37,78,40,73,80,45,7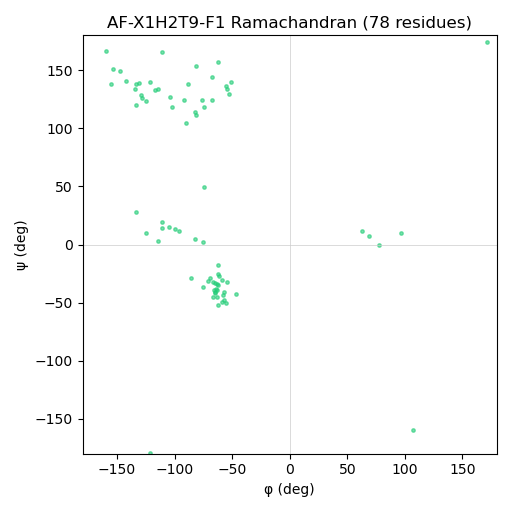6,50,64,43,75,96,57,60,96,67,56,56,68,56,55,50,48,52,54,49,53,65,56,60,76,72,113

Foldseek 3Di:
DVVVVVQVVQPKDKAFDWDQDPVGTDTFWIWIKGAQVSDPDPDRRHVHIDTPDTDGHPVCPPVCVSVVRVVVVVVVVVVD

InterPro domains:
  IPR016181 Acyl-CoA N-acyltransferase [SSF55729] (8-78)

Organism: NCBI:txid412755

Nearest PDB structures (foldseek):
  2vbq-assembly1_A  TM=7.324E-01  e=6.509E-02  Salmonella enterica
  4f0y-assembly1_B  TM=6.287E-01  e=9.373E-02  Acinetobacter haemolyticus
  1s5k-assembly1_B  TM=7.126E-01  e=1.279E+00  Salmonella enterica subsp. enterica serovar Enteritidis
  4e10-assembly1_A-2  TM=2.540E-01  e=3.383E+00  Agrobact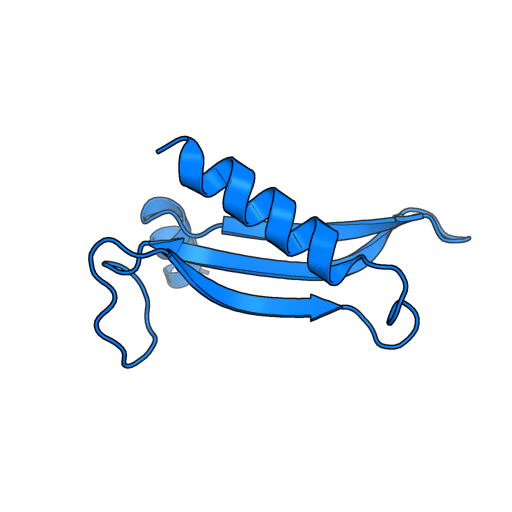erium fabrum str. C58
  4e0j-assembly1_A  TM=2.459E-01  e=2.819E+00  Agrobacterium fabrum str. C58

Secondary structure (DSSP, 8-state):
-HHHHHHHHTT-EEEEEEEEETTEEEEEEEEEEEEGGG--SSS--TTSEEEEEEEE-GGGTTSSHHHHHHHHHHHHHTT-

Radius of gyration: 14.06 Å; Cα contacts (8 Å, |Δi|>4): 111; chains: 1; bounding box: 40×28×32 Å

Sequence (80 aa):
LKWIKERFNEGLKYKLLLVKEAKGFTSRGFIEYIPGEYNWRGIDAKGWMVIHCLWVVGRHKKQGLGLKLLEECIRRCLKI

pLDDT: mean 92.97, std 7.76, range [48.78, 98.19]